Protein AF-A0A0U3R020-F1 (afdb_monomer_lite)

Radius of gyration: 16.15 Å; chains: 1; bounding box: 35×27×38 Å

Sequence (99 aa):
MRAETIIYWIVSTLKPFRRNKIPPEKKMRGVELYLRGLGYLQTARILRISHVTVWEAVQKIAETVYKPKLLAVKKQRNFIAVDETVIKINGRKIPLGGY

Secondary structure (DSSP, 8-state):
--HHHHHHHHHHHH---SS-SS-HHHHHHHHHHHHTT--HHHHHHHHTS-HHHHHHHHHHHHHHHHSSGGG--------------EEEETTEEEETT--

Structure (mmCIF, N/CA/C/O backbone):
data_AF-A0A0U3R020-F1
#
_entry.id   AF-A0A0U3R020-F1
#
loop_
_atom_site.group_PDB
_atom_site.id
_atom_site.type_symbol
_atom_site.label_atom_id
_atom_site.label_alt_id
_atom_site.label_comp_id
_atom_site.label_asym_id
_atom_site.label_entity_id
_atom_site.label_seq_id
_atom_site.pdbx_PDB_ins_code
_atom_site.Cartn_x
_atom_site.Cartn_y
_atom_site.Cartn_z
_atom_site.occupancy
_atom_site.B_iso_or_equiv
_atom_site.auth_seq_id
_atom_site.auth_comp_id
_atom_site.auth_asym_id
_atom_site.auth_atom_id
_atom_site.pdbx_PDB_model_num
ATOM 1 N N . MET A 1 1 ? -21.064 -4.842 -8.774 1.00 47.28 1 MET A N 1
ATOM 2 C CA . MET A 1 1 ? -20.096 -3.757 -9.061 1.00 47.28 1 MET A CA 1
ATOM 3 C C . MET A 1 1 ? -18.696 -4.346 -9.014 1.00 47.28 1 MET A C 1
ATOM 5 O O . MET A 1 1 ? -18.371 -4.971 -8.013 1.00 47.28 1 MET A O 1
ATOM 9 N N . ARG A 1 2 ? -17.903 -4.249 -10.092 1.00 50.31 2 ARG A N 1
ATOM 10 C CA . ARG A 1 2 ? -16.536 -4.805 -10.115 1.00 50.31 2 ARG A CA 1
ATOM 11 C C . ARG A 1 2 ? -15.667 -3.981 -9.159 1.00 50.31 2 ARG A C 1
ATOM 13 O O . ARG A 1 2 ? -15.700 -2.758 -9.225 1.00 50.31 2 ARG A O 1
ATOM 20 N N . ALA A 1 3 ? -14.909 -4.627 -8.273 1.00 51.81 3 ALA A N 1
ATOM 21 C CA . ALA A 1 3 ? -14.035 -3.954 -7.300 1.00 51.81 3 ALA A CA 1
ATOM 22 C C . ALA A 1 3 ? -13.052 -2.958 -7.956 1.00 51.81 3 ALA A C 1
ATOM 24 O O . ALA A 1 3 ? -12.690 -1.944 -7.358 1.00 51.81 3 ALA A O 1
ATOM 25 N N . GLU A 1 4 ? -12.708 -3.204 -9.223 1.00 57.41 4 GLU A N 1
ATOM 26 C CA . GLU A 1 4 ? -11.939 -2.313 -10.097 1.00 57.41 4 GLU A CA 1
ATOM 27 C C . GLU A 1 4 ? -12.540 -0.898 -10.173 1.00 57.41 4 GLU A C 1
ATOM 29 O O . GLU A 1 4 ? -11.807 0.087 -10.134 1.00 57.41 4 GLU A O 1
ATOM 34 N N . THR A 1 5 ? -13.871 -0.770 -10.194 1.00 63.81 5 THR A N 1
ATOM 35 C CA . THR A 1 5 ? -14.565 0.521 -10.307 1.00 63.81 5 THR A CA 1
ATOM 36 C C . THR A 1 5 ? -14.465 1.349 -9.023 1.00 63.81 5 THR A C 1
ATOM 38 O O . THR A 1 5 ? -14.341 2.568 -9.096 1.00 63.81 5 THR A O 1
ATOM 41 N N . ILE A 1 6 ? -14.474 0.701 -7.851 1.00 66.19 6 ILE A N 1
ATOM 42 C CA . ILE A 1 6 ? -14.427 1.377 -6.542 1.00 66.19 6 ILE A CA 1
ATOM 43 C C . ILE A 1 6 ? -13.018 1.903 -6.263 1.00 66.19 6 ILE A C 1
ATOM 45 O O . ILE A 1 6 ? -12.858 3.064 -5.892 1.00 66.19 6 ILE A O 1
ATOM 49 N N . ILE A 1 7 ? -11.990 1.075 -6.484 1.00 64.25 7 ILE A N 1
ATOM 50 C CA . ILE A 1 7 ? -10.592 1.489 -6.296 1.00 64.25 7 ILE A CA 1
ATOM 51 C C . ILE A 1 7 ? -10.249 2.616 -7.273 1.00 64.25 7 ILE A C 1
ATOM 53 O O . ILE A 1 7 ? -9.676 3.623 -6.861 1.00 64.25 7 ILE A O 1
ATOM 57 N N . TYR A 1 8 ? -10.653 2.493 -8.540 1.00 67.75 8 TYR A N 1
ATOM 58 C CA . 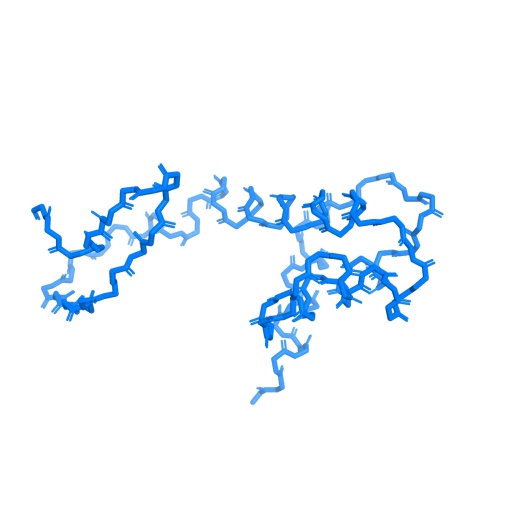TYR A 1 8 ? -10.447 3.545 -9.533 1.00 67.75 8 TYR A CA 1
ATOM 59 C C . TYR A 1 8 ? -11.081 4.874 -9.102 1.00 67.75 8 TYR A C 1
ATOM 61 O O . TYR A 1 8 ? -10.407 5.905 -9.118 1.00 67.75 8 TYR A O 1
ATOM 69 N N . TRP A 1 9 ? -12.334 4.847 -8.633 1.00 67.81 9 TRP A N 1
ATOM 70 C CA . TRP A 1 9 ? -13.021 6.033 -8.117 1.00 67.81 9 TRP A CA 1
ATOM 71 C C . TRP A 1 9 ? -12.263 6.673 -6.952 1.00 67.81 9 TRP A C 1
ATOM 73 O O . TRP A 1 9 ? -11.895 7.842 -7.039 1.00 67.81 9 TRP A O 1
ATOM 83 N N . ILE A 1 10 ? -11.936 5.900 -5.911 1.00 68.06 10 ILE A N 1
ATOM 84 C CA . ILE A 1 10 ? -11.202 6.375 -4.726 1.00 68.06 10 ILE A CA 1
ATOM 85 C C . ILE A 1 10 ? -9.895 7.059 -5.134 1.00 68.06 10 ILE A C 1
ATOM 87 O O . ILE A 1 10 ? -9.587 8.155 -4.668 1.00 68.06 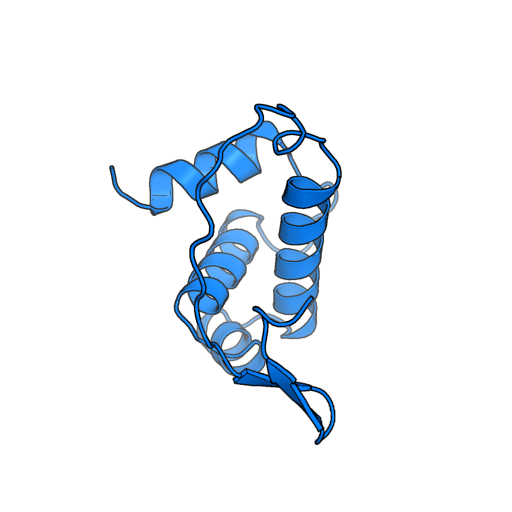10 ILE A O 1
ATOM 91 N N . VAL A 1 11 ? -9.132 6.455 -6.044 1.00 67.12 11 VAL A N 1
ATOM 92 C CA . VAL A 1 11 ? -7.846 7.013 -6.467 1.00 67.12 11 VAL A CA 1
ATOM 93 C C . VAL A 1 11 ? -8.018 8.241 -7.361 1.00 67.12 11 VAL A C 1
ATOM 95 O O . VAL A 1 11 ? -7.261 9.203 -7.215 1.00 67.12 11 VAL A O 1
ATOM 98 N N . SER A 1 12 ? -9.015 8.252 -8.249 1.00 68.31 12 SER A N 1
ATOM 99 C CA . SER A 1 12 ? -9.313 9.408 -9.105 1.00 68.31 12 SER A CA 1
ATOM 100 C C . SER A 1 12 ? -9.781 10.629 -8.306 1.00 68.31 12 SER A C 1
ATOM 102 O O . SER A 1 12 ? -9.366 11.750 -8.603 1.00 68.31 12 SER A O 1
ATOM 104 N N . THR A 1 13 ? -10.574 10.409 -7.253 1.00 69.00 13 THR A N 1
ATOM 105 C CA . THR A 1 13 ? -11.118 11.464 -6.395 1.00 69.00 13 THR A CA 1
ATOM 106 C C . THR A 1 13 ? -10.056 11.989 -5.440 1.00 69.00 13 THR A C 1
ATOM 108 O O . THR A 1 13 ? -9.908 13.197 -5.276 1.00 69.00 13 THR A O 1
ATOM 111 N N . LEU A 1 14 ? -9.282 11.093 -4.825 1.00 67.19 14 LEU A N 1
ATOM 112 C CA . LEU A 1 14 ? -8.327 11.471 -3.786 1.00 67.19 14 LEU A CA 1
ATOM 113 C C . LEU A 1 14 ? -6.958 11.898 -4.339 1.00 67.19 14 LEU A C 1
ATOM 115 O O . LEU A 1 14 ? -6.151 12.455 -3.596 1.00 67.19 14 LEU A O 1
ATOM 119 N N . LYS A 1 15 ? -6.685 11.637 -5.627 1.00 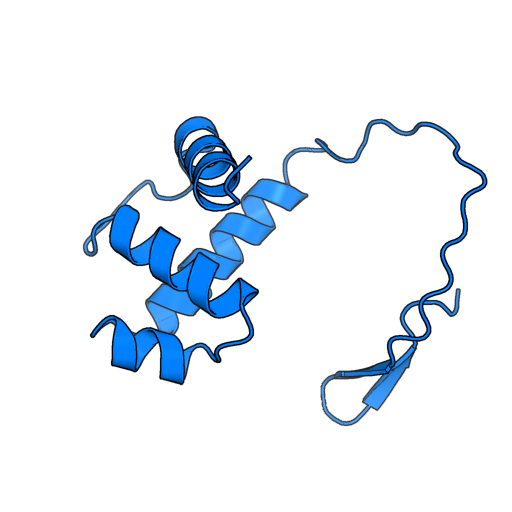70.88 15 LYS A N 1
ATOM 120 C CA . LYS A 1 15 ? -5.418 11.933 -6.328 1.00 70.88 15 LYS A CA 1
ATOM 121 C C . LYS A 1 15 ? -4.174 11.727 -5.437 1.00 70.88 15 LYS A C 1
ATOM 123 O O . LYS A 1 15 ? -3.347 12.635 -5.300 1.00 70.88 15 LYS A O 1
ATOM 128 N N . PRO A 1 16 ? -3.991 10.531 -4.845 1.00 68.25 16 PRO A N 1
ATOM 129 C CA . PRO A 1 16 ? -2.957 10.274 -3.837 1.00 68.25 16 PRO A CA 1
ATOM 130 C C . PRO A 1 16 ? -1.528 10.338 -4.406 1.00 68.25 16 PRO A C 1
ATOM 132 O O . PRO A 1 16 ? -0.543 10.409 -3.669 1.00 68.25 16 PRO A O 1
ATOM 135 N N . PHE A 1 17 ? -1.384 10.327 -5.733 1.00 76.56 17 PHE A N 1
ATOM 136 C CA . PHE A 1 17 ? -0.099 10.293 -6.419 1.00 76.56 17 PHE A CA 1
ATOM 137 C C . PHE A 1 17 ? 0.175 11.610 -7.157 1.00 76.56 17 PHE A C 1
ATOM 139 O O . PHE A 1 17 ? -0.191 11.766 -8.316 1.00 76.56 17 PHE A O 1
ATOM 146 N N . ARG A 1 18 ? 0.854 12.557 -6.493 1.00 64.50 18 ARG A N 1
ATOM 147 C CA . ARG A 1 18 ? 1.187 13.878 -7.072 1.00 64.50 18 ARG A CA 1
ATOM 148 C C . ARG A 1 18 ? 2.415 13.896 -7.999 1.00 64.50 18 ARG A C 1
ATOM 150 O O . ARG A 1 18 ? 2.498 14.755 -8.865 1.00 64.50 18 ARG A O 1
ATOM 157 N N . ARG A 1 19 ? 3.379 12.980 -7.825 1.00 61.41 19 ARG A N 1
ATOM 158 C CA . ARG A 1 19 ? 4.603 12.865 -8.651 1.00 61.41 19 ARG A CA 1
ATOM 159 C C . ARG A 1 19 ? 4.864 11.411 -9.013 1.00 61.41 19 ARG A C 1
ATOM 161 O O . ARG A 1 19 ? 5.009 10.572 -8.121 1.00 61.41 19 ARG A O 1
ATOM 168 N N . ASN A 1 20 ? 4.952 11.119 -10.309 1.00 65.12 20 ASN A N 1
ATOM 169 C CA . ASN A 1 20 ? 4.984 9.749 -10.805 1.00 65.12 20 ASN A CA 1
ATOM 170 C C . ASN A 1 20 ? 6.073 9.537 -11.864 1.00 65.12 20 ASN A C 1
ATOM 172 O O . ASN A 1 20 ? 5.862 9.814 -13.035 1.00 65.12 20 ASN A O 1
ATOM 176 N N . LYS A 1 21 ? 7.206 8.944 -11.455 1.00 75.25 21 LYS A N 1
ATOM 177 C CA . LYS A 1 21 ? 8.136 8.252 -12.374 1.00 75.25 21 LYS A CA 1
ATOM 178 C C . LYS A 1 21 ? 7.511 6.972 -12.957 1.00 75.25 21 LYS A C 1
ATOM 180 O O . LYS A 1 21 ? 7.927 6.490 -14.000 1.00 75.25 21 LYS A O 1
ATOM 185 N N . ILE A 1 22 ? 6.523 6.410 -12.256 1.00 81.19 22 ILE A N 1
ATOM 186 C CA . ILE A 1 22 ? 5.790 5.193 -12.626 1.00 81.19 22 ILE A CA 1
ATOM 187 C C . ILE A 1 22 ? 4.312 5.556 -12.796 1.00 81.19 22 ILE A C 1
ATOM 189 O O . ILE A 1 22 ? 3.786 6.215 -11.890 1.00 81.19 22 ILE A O 1
ATOM 193 N N . PRO A 1 23 ? 3.647 5.108 -13.881 1.00 85.19 23 PRO A N 1
ATOM 194 C CA . PRO A 1 23 ? 2.252 5.436 -14.152 1.00 85.19 23 PRO A CA 1
ATOM 195 C C . PRO A 1 23 ? 1.321 5.105 -12.971 1.00 85.19 23 PRO A C 1
ATOM 197 O O . PRO A 1 23 ? 1.501 4.062 -12.325 1.00 85.19 23 PRO A O 1
ATOM 200 N N . PRO A 1 24 ? 0.347 5.976 -12.651 1.00 82.06 24 PRO A N 1
ATOM 201 C CA . PRO A 1 24 ? -0.570 5.770 -11.532 1.00 82.06 24 PRO A CA 1
ATOM 202 C C . PRO A 1 24 ? -1.378 4.473 -11.656 1.00 82.06 24 PRO A C 1
ATOM 204 O O . PRO A 1 24 ? -1.588 3.813 -10.644 1.00 82.06 24 PRO A O 1
ATOM 207 N N . GLU A 1 25 ? -1.738 4.041 -12.864 1.00 83.00 25 GLU A N 1
ATOM 208 C CA . GLU A 1 25 ? -2.449 2.782 -13.137 1.00 83.00 25 GLU A CA 1
ATOM 209 C C . GLU A 1 25 ? -1.637 1.586 -12.636 1.00 83.00 25 GLU A C 1
ATOM 211 O O . GLU A 1 25 ? -2.149 0.673 -11.987 1.00 83.00 25 GLU A O 1
ATOM 216 N N . LYS A 1 26 ? -0.323 1.629 -12.869 1.00 87.00 26 LYS A N 1
ATOM 217 C CA . LYS A 1 26 ? 0.606 0.585 -12.442 1.00 87.00 26 LYS A CA 1
ATOM 218 C C . LYS A 1 26 ? 0.745 0.546 -10.919 1.00 87.00 26 LYS A C 1
ATOM 220 O O . LYS A 1 26 ? 0.852 -0.531 -10.337 1.00 87.00 26 LYS A O 1
ATOM 225 N N . LYS A 1 27 ? 0.690 1.710 -10.259 1.00 86.88 27 LYS A N 1
ATOM 226 C CA . LYS A 1 27 ? 0.641 1.807 -8.791 1.00 86.88 27 LYS A CA 1
ATOM 227 C C . LYS A 1 27 ? -0.674 1.258 -8.238 1.00 86.88 27 LYS A C 1
ATOM 229 O O . LYS A 1 27 ? -0.639 0.491 -7.282 1.00 86.88 27 LYS A O 1
ATOM 234 N N . MET A 1 28 ? -1.806 1.586 -8.865 1.00 85.81 28 MET A N 1
ATOM 235 C CA . MET A 1 28 ? -3.119 1.061 -8.476 1.00 85.81 28 MET A CA 1
ATOM 236 C C . MET A 1 28 ? -3.177 -0.457 -8.603 1.00 85.81 28 MET A C 1
ATOM 238 O O . MET A 1 28 ? -3.607 -1.124 -7.668 1.00 85.81 28 MET A O 1
ATOM 242 N N . ARG A 1 29 ? -2.666 -1.016 -9.707 1.00 88.31 29 ARG A N 1
ATOM 243 C CA . ARG A 1 29 ? -2.581 -2.470 -9.874 1.00 88.31 29 ARG A CA 1
ATOM 244 C C . ARG A 1 29 ? -1.716 -3.115 -8.792 1.00 88.31 29 ARG A C 1
ATOM 246 O O . ARG A 1 29 ? -2.026 -4.208 -8.337 1.00 88.31 29 ARG A O 1
ATOM 253 N N . GLY A 1 30 ? -0.661 -2.431 -8.347 1.00 89.94 30 GLY A N 1
ATOM 254 C CA . GLY A 1 30 ? 0.156 -2.881 -7.220 1.00 89.94 30 GLY A CA 1
ATOM 255 C C . GLY A 1 30 ? -0.630 -2.959 -5.910 1.00 89.94 30 GLY A C 1
ATOM 256 O O . GLY A 1 30 ? -0.551 -3.958 -5.200 1.00 89.94 30 GLY A O 1
ATOM 257 N N . VAL A 1 31 ? -1.433 -1.936 -5.617 1.00 88.44 31 VAL A N 1
ATOM 258 C CA . VAL A 1 31 ? -2.312 -1.917 -4.437 1.00 88.44 31 VAL A CA 1
ATOM 259 C C . VAL A 1 31 ? -3.377 -3.005 -4.532 1.00 88.44 31 VAL A C 1
ATOM 261 O O . VAL A 1 31 ? -3.608 -3.724 -3.568 1.00 88.44 31 VAL A O 1
ATOM 264 N N . GLU A 1 32 ? -3.993 -3.172 -5.697 1.00 89.06 32 GLU A N 1
ATOM 265 C CA . GLU A 1 32 ? -5.004 -4.201 -5.924 1.00 89.06 32 GLU A CA 1
ATOM 266 C C . GLU A 1 32 ? -4.449 -5.613 -5.695 1.00 89.06 32 GLU A C 1
ATOM 268 O O . GLU A 1 32 ? -5.061 -6.410 -4.988 1.00 89.06 32 GLU A O 1
ATOM 273 N N . LEU A 1 33 ? -3.278 -5.924 -6.258 1.00 89.94 33 LEU A N 1
ATOM 274 C CA . LEU A 1 33 ? -2.625 -7.220 -6.066 1.00 89.94 33 LEU A CA 1
ATOM 275 C C . LEU A 1 33 ? -2.275 -7.459 -4.591 1.00 89.94 33 LEU A C 1
ATOM 277 O O . LEU A 1 33 ? -2.486 -8.563 -4.093 1.00 89.94 33 LEU A O 1
ATOM 281 N N . TYR A 1 34 ? -1.820 -6.422 -3.882 1.00 90.19 34 TYR A N 1
ATOM 282 C CA . TYR A 1 34 ? -1.594 -6.495 -2.438 1.00 90.19 34 TYR A CA 1
ATOM 283 C C . TYR A 1 34 ? -2.881 -6.807 -1.660 1.00 90.19 34 TYR A C 1
ATOM 285 O O . TYR A 1 34 ? -2.892 -7.712 -0.831 1.00 90.19 34 TYR A O 1
ATOM 293 N N . LEU A 1 35 ? -3.989 -6.126 -1.970 1.00 85.69 35 LEU A N 1
ATOM 294 C CA . LEU A 1 35 ? -5.290 -6.379 -1.337 1.00 85.69 35 LEU A CA 1
ATOM 295 C C . LEU A 1 35 ? -5.848 -7.775 -1.651 1.00 85.69 35 LEU A C 1
ATOM 297 O O . LEU A 1 35 ? -6.590 -8.329 -0.848 1.00 85.69 35 LEU A O 1
ATOM 301 N N . ARG A 1 36 ? -5.467 -8.368 -2.788 1.00 88.06 36 ARG A N 1
ATOM 302 C CA . ARG A 1 36 ? -5.769 -9.767 -3.137 1.00 88.06 36 ARG A CA 1
ATOM 303 C C . ARG A 1 36 ? -4.874 -10.787 -2.410 1.00 88.06 36 ARG A C 1
ATOM 305 O O . ARG A 1 36 ? -4.995 -11.979 -2.674 1.00 88.06 36 ARG A O 1
ATOM 312 N N . GLY A 1 37 ? -3.985 -10.340 -1.521 1.00 88.25 37 GLY A N 1
ATOM 313 C CA . GLY A 1 37 ? -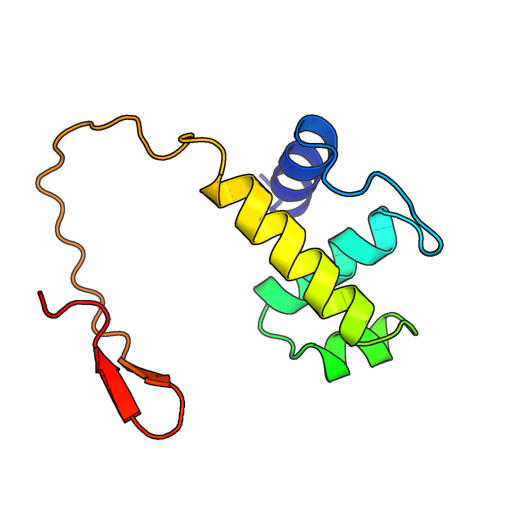3.150 -11.194 -0.671 1.00 88.25 37 GLY A CA 1
ATOM 314 C C . GLY A 1 37 ? -1.722 -11.424 -1.173 1.00 88.25 37 GLY A C 1
ATOM 315 O O . GLY A 1 37 ? -0.986 -12.193 -0.559 1.00 88.25 37 GLY A O 1
ATOM 316 N N . LEU A 1 38 ? -1.294 -10.775 -2.263 1.00 91.62 38 LEU A N 1
ATOM 317 C CA . LEU A 1 38 ? 0.088 -10.895 -2.742 1.00 91.62 38 LEU A CA 1
ATOM 318 C C . LEU A 1 38 ? 1.045 -10.031 -1.916 1.00 91.62 38 LEU A C 1
ATOM 320 O O . LEU A 1 38 ? 0.774 -8.871 -1.605 1.00 91.62 38 LEU A O 1
ATOM 324 N N . GLY A 1 39 ? 2.231 -10.569 -1.628 1.00 89.06 39 GLY A N 1
ATOM 325 C CA . GLY A 1 39 ? 3.282 -9.812 -0.947 1.00 89.06 39 GLY A CA 1
ATOM 326 C C . GLY A 1 39 ? 3.877 -8.706 -1.829 1.00 89.06 39 GLY A C 1
ATOM 327 O O . GLY A 1 39 ? 3.895 -8.809 -3.056 1.00 89.06 39 GLY A O 1
ATOM 328 N N . TYR A 1 40 ? 4.461 -7.667 -1.217 1.00 91.69 40 TYR A N 1
ATOM 329 C CA . TYR A 1 40 ? 5.060 -6.536 -1.948 1.00 91.69 40 TYR A CA 1
ATOM 330 C C . TYR A 1 40 ? 6.094 -6.969 -2.996 1.00 91.69 40 TYR A C 1
ATOM 332 O O . TYR A 1 40 ? 6.094 -6.457 -4.113 1.00 91.69 40 TYR A O 1
ATOM 340 N N . LEU A 1 41 ? 6.950 -7.940 -2.656 1.00 90.38 41 LEU A N 1
ATOM 341 C CA . LEU A 1 41 ? 7.972 -8.481 -3.559 1.00 90.38 41 LEU A CA 1
ATOM 342 C C . LEU A 1 41 ? 7.364 -9.248 -4.740 1.00 90.38 41 LEU A C 1
ATOM 344 O O . LEU A 1 41 ? 7.840 -9.121 -5.866 1.00 90.38 41 LEU A O 1
ATOM 348 N N . GLN A 1 42 ? 6.309 -10.029 -4.499 1.00 92.31 42 GLN A N 1
ATOM 349 C CA . GLN A 1 42 ? 5.620 -10.788 -5.546 1.00 92.31 42 GLN A CA 1
ATOM 350 C C . GLN A 1 42 ? 4.933 -9.832 -6.523 1.00 92.31 42 GLN A C 1
ATOM 352 O O . GLN A 1 42 ? 5.153 -9.908 -7.731 1.00 92.31 42 GLN A O 1
ATOM 357 N N . THR A 1 43 ? 4.197 -8.859 -5.990 1.00 93.06 43 THR A N 1
ATOM 358 C CA . THR A 1 43 ? 3.553 -7.797 -6.764 1.00 93.06 43 THR A CA 1
ATOM 359 C C . THR A 1 43 ? 4.562 -6.986 -7.580 1.00 93.06 43 THR A C 1
ATOM 361 O O . THR A 1 43 ? 4.340 -6.711 -8.759 1.00 93.06 43 THR A O 1
ATOM 364 N N . ALA A 1 44 ? 5.708 -6.645 -6.990 1.00 91.94 44 ALA A N 1
ATOM 365 C CA . ALA A 1 44 ? 6.790 -5.930 -7.658 1.00 91.94 44 ALA A CA 1
ATOM 366 C C . ALA A 1 44 ? 7.381 -6.707 -8.840 1.00 91.94 44 ALA A C 1
ATOM 368 O O . ALA A 1 44 ? 7.601 -6.124 -9.902 1.00 91.94 44 ALA A O 1
ATOM 369 N N . ARG A 1 45 ? 7.588 -8.022 -8.680 1.00 93.81 45 ARG A N 1
ATOM 370 C CA . ARG A 1 45 ? 8.056 -8.912 -9.755 1.00 93.81 45 ARG A CA 1
ATOM 371 C C . ARG A 1 45 ? 7.053 -8.982 -10.903 1.00 93.81 45 ARG A C 1
ATOM 373 O O . ARG A 1 45 ? 7.452 -8.789 -12.048 1.00 93.81 45 ARG A O 1
ATOM 380 N N . ILE A 1 46 ? 5.768 -9.181 -10.597 1.00 93.88 46 ILE A N 1
ATOM 381 C CA . ILE A 1 46 ? 4.685 -9.229 -11.597 1.00 93.88 46 ILE A CA 1
ATOM 382 C C . ILE A 1 46 ? 4.638 -7.924 -12.397 1.00 93.88 46 ILE A C 1
ATOM 384 O O . ILE A 1 46 ? 4.563 -7.933 -13.622 1.00 93.88 46 ILE A O 1
ATOM 388 N N .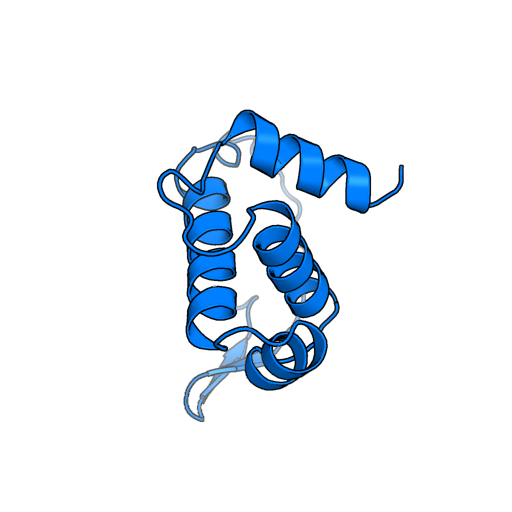 LEU A 1 47 ? 4.720 -6.788 -11.706 1.00 91.88 47 LEU A N 1
ATOM 389 C CA . LEU A 1 47 ? 4.613 -5.475 -12.331 1.00 91.88 47 LEU A CA 1
ATOM 390 C C . LEU A 1 47 ? 5.947 -4.945 -12.869 1.00 91.88 47 LEU A C 1
ATOM 392 O O . LEU A 1 47 ? 5.955 -3.896 -13.508 1.00 91.88 47 LEU A O 1
ATOM 396 N N . ARG A 1 48 ? 7.076 -5.629 -12.655 1.00 92.75 48 ARG A N 1
ATOM 397 C CA . ARG A 1 48 ? 8.422 -5.130 -12.993 1.00 92.75 48 ARG A CA 1
ATOM 398 C C . ARG A 1 48 ? 8.648 -3.698 -12.479 1.00 92.75 48 ARG A C 1
ATOM 400 O O . ARG A 1 48 ? 9.002 -2.796 -13.239 1.00 92.75 48 ARG A O 1
ATOM 407 N N . ILE A 1 49 ? 8.357 -3.471 -11.200 1.00 90.00 49 ILE A N 1
ATOM 408 C CA . ILE A 1 49 ? 8.624 -2.211 -10.483 1.00 90.00 49 ILE A CA 1
ATOM 409 C C . ILE A 1 49 ? 9.348 -2.507 -9.171 1.00 90.00 49 ILE A C 1
ATOM 411 O O . ILE A 1 49 ? 9.452 -3.660 -8.766 1.00 90.00 49 ILE A O 1
ATOM 415 N N . SER A 1 50 ? 9.841 -1.475 -8.485 1.00 90.31 50 SER A N 1
ATOM 416 C CA . SER A 1 50 ? 10.402 -1.661 -7.145 1.00 90.31 50 SER A CA 1
ATOM 417 C C . SER A 1 50 ? 9.309 -2.039 -6.141 1.00 90.31 50 SER A C 1
ATOM 419 O O . SER A 1 50 ? 8.220 -1.461 -6.143 1.00 90.31 50 SER A O 1
ATOM 421 N N . HIS A 1 51 ? 9.618 -2.967 -5.236 1.00 89.69 51 HIS A N 1
ATOM 422 C CA . HIS A 1 51 ? 8.742 -3.328 -4.118 1.00 89.69 51 HIS A CA 1
ATOM 423 C C . HIS A 1 51 ? 8.477 -2.150 -3.180 1.00 89.69 51 HIS A C 1
ATOM 425 O O . HIS A 1 51 ? 7.376 -2.037 -2.648 1.00 89.69 51 HIS A O 1
ATOM 431 N N . VAL A 1 52 ? 9.437 -1.227 -3.061 1.00 90.44 52 VAL A N 1
ATOM 432 C CA . VAL A 1 52 ? 9.268 0.024 -2.314 1.00 90.44 52 VAL A CA 1
ATOM 433 C C . VAL A 1 52 ? 8.160 0.865 -2.938 1.00 90.44 52 VAL A C 1
ATOM 435 O O . VAL A 1 52 ? 7.326 1.402 -2.225 1.00 90.44 52 VAL A O 1
ATOM 438 N N . THR A 1 53 ? 8.066 0.913 -4.270 1.00 88.50 53 THR A N 1
ATOM 439 C CA . THR A 1 53 ? 6.985 1.642 -4.949 1.00 88.50 53 THR A CA 1
ATOM 440 C C . THR A 1 53 ? 5.614 1.035 -4.658 1.00 88.50 53 THR A C 1
ATOM 442 O O . THR A 1 53 ? 4.642 1.774 -4.514 1.00 88.50 53 THR A O 1
ATOM 445 N N . VAL A 1 54 ? 5.520 -0.296 -4.570 1.00 88.50 54 VAL A N 1
ATOM 446 C CA . VAL A 1 54 ? 4.273 -0.976 -4.185 1.00 88.50 54 VAL A CA 1
ATOM 447 C C . VAL A 1 54 ? 3.913 -0.619 -2.744 1.00 88.50 54 VAL A C 1
ATOM 449 O O . VAL A 1 54 ? 2.784 -0.211 -2.486 1.00 88.50 54 VAL A O 1
ATOM 452 N N . TRP A 1 55 ? 4.878 -0.709 -1.827 1.00 91.19 55 TRP A N 1
ATOM 453 C CA . TRP A 1 55 ? 4.686 -0.353 -0.423 1.00 91.19 55 TRP A CA 1
ATOM 454 C C . TRP A 1 55 ? 4.251 1.110 -0.255 1.00 91.19 55 TRP A C 1
ATOM 456 O O . TRP A 1 55 ? 3.227 1.371 0.367 1.00 91.19 55 TRP A O 1
ATOM 466 N N . GLU A 1 56 ? 4.946 2.059 -0.886 1.00 89.75 56 GLU A N 1
ATOM 467 C CA . GLU A 1 56 ? 4.586 3.481 -0.864 1.00 89.75 56 GLU A CA 1
ATOM 468 C C . GLU A 1 56 ? 3.180 3.730 -1.416 1.00 89.75 56 GLU A C 1
ATOM 470 O O . GLU A 1 56 ? 2.456 4.589 -0.913 1.00 89.75 56 GLU A O 1
ATOM 475 N N . ALA A 1 57 ? 2.791 3.010 -2.474 1.00 88.38 57 ALA A N 1
ATOM 476 C CA . ALA A 1 57 ? 1.460 3.134 -3.048 1.00 88.38 57 ALA A CA 1
ATOM 477 C C . ALA A 1 57 ? 0.388 2.657 -2.063 1.00 88.38 57 ALA A C 1
ATOM 479 O O . ALA A 1 57 ? -0.601 3.358 -1.864 1.00 88.38 57 ALA A O 1
ATOM 480 N N . VAL A 1 58 ? 0.615 1.516 -1.407 1.00 87.88 58 VAL A N 1
ATOM 481 C CA . VAL A 1 58 ? -0.282 0.980 -0.375 1.00 87.88 58 VAL A CA 1
ATOM 482 C C . VAL A 1 58 ? -0.382 1.937 0.810 1.00 87.88 58 VAL A C 1
ATOM 484 O O . VAL A 1 58 ? -1.493 2.272 1.213 1.00 87.88 58 VAL A O 1
ATOM 487 N N . GLN A 1 59 ? 0.746 2.443 1.317 1.00 87.31 59 GLN A N 1
ATOM 488 C CA . GLN A 1 59 ? 0.764 3.396 2.431 1.00 87.31 59 GLN A CA 1
ATOM 489 C C . GLN A 1 59 ? 0.028 4.690 2.087 1.00 87.31 59 GLN A C 1
ATOM 491 O O . GLN A 1 59 ? -0.811 5.137 2.859 1.00 87.31 59 GLN A O 1
ATOM 496 N N . LYS A 1 60 ? 0.250 5.258 0.895 1.00 85.69 60 LYS A N 1
ATOM 497 C CA . LYS A 1 60 ? -0.474 6.460 0.458 1.00 85.69 60 LYS A CA 1
ATOM 498 C C . LYS A 1 60 ? -1.972 6.223 0.376 1.00 85.69 60 LYS A C 1
ATOM 500 O O . LYS A 1 60 ? -2.729 7.088 0.797 1.00 85.69 60 LYS A O 1
ATOM 505 N N . ILE A 1 61 ? -2.415 5.077 -0.136 1.00 82.06 61 ILE A N 1
ATOM 506 C CA . ILE A 1 61 ? -3.844 4.748 -0.154 1.00 82.06 61 ILE A CA 1
ATOM 507 C C . ILE A 1 61 ? -4.383 4.602 1.263 1.00 82.06 61 ILE A C 1
ATOM 509 O O . ILE A 1 61 ? -5.400 5.214 1.566 1.00 82.06 61 ILE A O 1
ATOM 513 N N . ALA A 1 62 ? -3.690 3.875 2.139 1.00 80.69 62 ALA A N 1
ATOM 514 C CA . ALA A 1 62 ? -4.089 3.732 3.532 1.00 80.69 62 ALA A CA 1
ATOM 515 C C . ALA A 1 62 ? -4.202 5.103 4.211 1.00 80.69 62 ALA A C 1
ATOM 517 O O . ALA A 1 62 ? -5.269 5.457 4.700 1.00 80.69 62 ALA A O 1
ATOM 518 N N . GLU A 1 63 ? -3.162 5.934 4.147 1.00 80.00 63 GLU A N 1
ATOM 519 C CA . GLU A 1 63 ? -3.194 7.297 4.676 1.00 80.00 63 GLU A CA 1
ATOM 520 C C . GLU A 1 63 ? -4.342 8.116 4.096 1.00 80.00 63 GLU A C 1
ATOM 522 O O . GLU A 1 63 ? -4.982 8.860 4.825 1.00 80.00 63 GLU A O 1
ATOM 527 N N . THR A 1 64 ? -4.620 7.996 2.801 1.00 74.94 64 THR A N 1
ATOM 528 C CA . THR A 1 64 ? -5.665 8.794 2.154 1.00 74.94 64 THR A CA 1
ATOM 529 C C . THR A 1 64 ? -7.069 8.257 2.430 1.00 74.94 64 THR A C 1
ATOM 531 O O . THR A 1 64 ? -8.028 9.000 2.289 1.00 74.94 64 THR A O 1
ATOM 534 N N . VAL A 1 65 ? -7.216 7.002 2.853 1.00 70.12 65 VAL A N 1
ATOM 535 C CA . VAL A 1 65 ? -8.485 6.445 3.343 1.00 70.12 65 VAL A CA 1
ATOM 536 C C . VAL A 1 65 ? -8.686 6.771 4.828 1.00 70.12 65 VAL A C 1
ATOM 538 O O . VAL A 1 65 ? -9.802 7.083 5.231 1.00 70.12 65 VAL A O 1
ATOM 541 N N . TYR A 1 66 ? -7.617 6.752 5.631 1.00 66.12 66 TYR A N 1
ATOM 542 C CA . TYR A 1 66 ? -7.663 7.002 7.077 1.00 66.12 66 TYR A CA 1
ATOM 543 C C . TYR A 1 66 ? -7.635 8.495 7.463 1.00 66.12 66 TYR A C 1
ATOM 545 O O . TYR A 1 66 ? -8.247 8.868 8.462 1.00 66.12 66 TYR A O 1
ATOM 553 N N . LYS A 1 67 ? -6.934 9.363 6.714 1.00 62.47 67 LYS A N 1
ATOM 554 C CA . LYS A 1 67 ? -6.828 10.813 6.998 1.00 62.47 67 LYS A CA 1
ATOM 555 C C . LYS A 1 67 ? -8.147 11.561 6.854 1.00 62.47 67 LYS A C 1
ATOM 557 O O . LYS A 1 67 ? -8.492 12.311 7.770 1.00 62.47 67 LYS A O 1
ATOM 562 N N . PRO A 1 68 ? -8.896 11.440 5.743 1.00 54.66 68 PRO A N 1
ATOM 563 C CA . PRO A 1 68 ? -10.247 11.937 5.746 1.00 54.66 68 PRO A CA 1
ATOM 564 C C . PRO A 1 68 ? -11.018 11.058 6.721 1.00 54.66 68 PRO A C 1
ATOM 566 O O . PRO A 1 68 ? -11.108 9.844 6.573 1.00 54.66 68 PRO A O 1
ATOM 569 N N . LYS A 1 69 ? -11.609 11.707 7.712 1.00 49.84 69 LYS A N 1
ATOM 570 C CA . LYS A 1 69 ? -12.661 11.207 8.596 1.00 49.84 69 LYS A CA 1
ATOM 571 C C . LYS A 1 69 ? -13.911 10.705 7.823 1.00 49.84 69 LYS A C 1
ATOM 573 O O . LYS A 1 69 ? -15.025 10.879 8.295 1.00 49.84 69 LYS A O 1
ATOM 578 N N . LEU A 1 70 ? -13.771 10.068 6.655 1.00 49.59 70 LEU A N 1
ATOM 579 C CA . LEU A 1 70 ? -14.843 9.392 5.913 1.00 49.59 70 LEU A CA 1
ATOM 580 C C . LEU A 1 70 ? -15.515 8.312 6.775 1.00 49.59 70 LEU A C 1
ATOM 582 O O . LEU A 1 70 ? -16.711 8.077 6.642 1.00 49.59 70 LEU A O 1
ATOM 586 N N . LEU A 1 71 ? -14.771 7.720 7.717 1.00 47.50 71 LEU A N 1
ATOM 587 C CA . LEU A 1 71 ? -15.292 6.802 8.736 1.00 47.50 71 LEU A CA 1
ATOM 588 C C . LEU A 1 71 ? -15.825 7.500 10.000 1.00 47.50 71 LEU A C 1
ATOM 590 O O . LEU A 1 71 ? -16.436 6.848 10.840 1.00 47.50 71 LEU A O 1
ATOM 594 N N . ALA A 1 72 ? -15.634 8.812 10.163 1.00 44.09 72 ALA A N 1
ATOM 595 C CA . ALA A 1 72 ? -16.072 9.538 11.357 1.00 44.09 72 ALA A CA 1
ATOM 596 C C . ALA A 1 72 ? -17.505 10.075 11.253 1.00 44.09 72 ALA A C 1
ATOM 598 O O . ALA A 1 72 ? -17.855 11.044 11.930 1.00 44.09 72 ALA A O 1
ATOM 599 N N . VAL A 1 73 ? -18.366 9.422 10.471 1.00 44.75 73 VAL A N 1
ATOM 600 C CA . VAL A 1 73 ? -19.799 9.480 10.763 1.00 44.75 73 VAL A CA 1
ATOM 601 C C . VAL A 1 73 ? -19.999 8.607 11.996 1.00 44.75 73 VAL A C 1
ATOM 603 O O . VAL A 1 73 ? -20.214 7.401 11.908 1.00 44.75 73 VAL A O 1
ATOM 606 N N . LYS A 1 74 ? -19.849 9.232 13.165 1.00 47.00 74 LYS A N 1
ATOM 607 C CA . LYS A 1 74 ? -20.014 8.645 14.496 1.00 47.00 74 LYS A CA 1
ATOM 608 C C . LYS A 1 74 ? -21.492 8.282 14.707 1.00 47.00 74 LYS A C 1
ATOM 610 O O . LYS A 1 74 ? -22.192 8.922 15.479 1.00 47.00 74 LYS A O 1
ATOM 615 N N . LYS A 1 75 ? -22.008 7.296 13.969 1.00 47.47 75 LYS A N 1
ATOM 616 C CA . LYS A 1 75 ? -23.336 6.730 14.208 1.00 47.47 75 LYS A CA 1
ATOM 617 C C . LYS A 1 75 ? -23.145 5.589 15.198 1.00 47.47 75 LYS A C 1
ATOM 619 O O . LYS A 1 75 ? -22.501 4.598 14.868 1.00 47.47 75 LYS A O 1
ATOM 624 N N . GLN A 1 76 ? -23.655 5.762 16.413 1.00 46.38 76 GLN A N 1
ATOM 625 C CA . GLN A 1 76 ? -23.640 4.738 17.452 1.00 46.38 76 GLN A CA 1
ATOM 626 C C . GLN A 1 76 ? -24.361 3.497 16.901 1.00 46.38 76 GLN A C 1
ATOM 628 O O . GLN A 1 76 ? -25.562 3.530 16.643 1.00 46.38 76 GLN A O 1
ATOM 633 N N . ARG A 1 77 ? -23.609 2.436 16.605 1.00 45.31 77 ARG A N 1
ATOM 634 C CA . ARG A 1 77 ? -24.150 1.146 16.175 1.00 45.31 77 ARG A CA 1
ATOM 635 C C . ARG A 1 77 ? -23.720 0.113 17.206 1.00 45.31 77 ARG A C 1
ATOM 637 O O . ARG A 1 77 ? -22.527 -0.111 17.372 1.00 45.31 77 ARG A O 1
ATOM 644 N N . ASN A 1 78 ? -24.694 -0.527 17.847 1.00 46.66 78 ASN A N 1
ATOM 645 C CA . ASN A 1 78 ? -24.497 -1.714 18.681 1.00 46.66 78 ASN A CA 1
ATOM 646 C C . ASN A 1 78 ? -24.261 -2.942 17.785 1.00 46.66 78 ASN A C 1
ATOM 648 O O . ASN A 1 78 ? -25.050 -3.878 17.787 1.00 46.66 78 ASN A O 1
ATOM 652 N N . PHE A 1 79 ? -23.225 -2.908 16.950 1.00 44.81 79 PHE A N 1
ATOM 653 C CA . PHE A 1 79 ? -22.805 -4.064 16.165 1.00 44.81 79 PHE A CA 1
ATOM 654 C C . PHE A 1 79 ? -21.357 -4.362 16.524 1.00 44.81 79 PHE A C 1
ATOM 656 O O . PHE A 1 79 ? -20.430 -3.765 15.980 1.00 44.81 79 PHE A O 1
ATOM 663 N N . ILE A 1 80 ? -21.185 -5.259 17.491 1.00 45.56 80 ILE A N 1
ATOM 664 C CA . ILE A 1 80 ? -19.892 -5.850 17.808 1.00 45.56 80 ILE A CA 1
ATOM 665 C C . ILE A 1 80 ? -19.765 -7.070 16.897 1.00 45.56 80 ILE A C 1
ATOM 667 O O . ILE A 1 80 ? -20.328 -8.126 17.172 1.00 45.56 80 ILE A O 1
ATOM 671 N N . ALA A 1 81 ? -19.074 -6.908 15.773 1.00 47.47 81 ALA A N 1
ATOM 672 C CA . ALA A 1 81 ? -18.540 -8.050 15.048 1.00 47.47 81 ALA A CA 1
ATOM 673 C C . ALA A 1 81 ? -17.222 -8.423 15.736 1.00 47.47 81 ALA A C 1
ATOM 675 O O . ALA A 1 81 ? -16.208 -7.760 15.526 1.00 47.47 81 ALA A O 1
ATOM 676 N N . VAL A 1 82 ? -17.262 -9.425 16.616 1.00 48.41 82 VAL A N 1
ATOM 677 C CA . VAL A 1 82 ? -16.046 -10.023 17.179 1.00 48.41 82 VAL A CA 1
ATOM 678 C C . VAL A 1 82 ? -15.505 -10.983 16.130 1.00 48.41 82 VAL A C 1
ATOM 680 O O . VAL A 1 82 ? -15.978 -12.107 16.002 1.00 48.41 82 VAL A O 1
ATOM 683 N N . ASP A 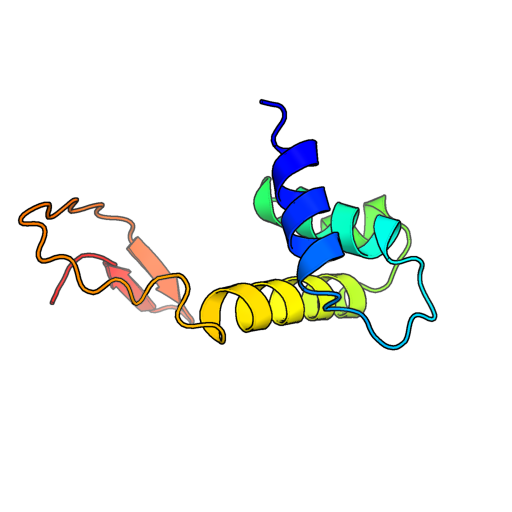1 83 ? -14.555 -10.510 15.333 1.00 50.00 83 ASP A N 1
ATOM 684 C CA . ASP A 1 83 ? -13.737 -11.377 14.497 1.00 50.00 83 ASP A CA 1
ATOM 685 C C . ASP A 1 83 ? -12.451 -11.676 15.274 1.00 50.00 83 ASP A C 1
ATOM 687 O O . ASP A 1 83 ? -11.635 -10.782 15.520 1.00 50.00 83 ASP A O 1
ATOM 691 N N . GLU A 1 84 ? -12.279 -12.922 15.718 1.00 54.47 84 GLU A N 1
ATOM 692 C CA . GLU A 1 84 ? -11.085 -13.388 16.437 1.00 54.47 84 GLU A CA 1
ATOM 693 C C . GLU A 1 84 ? -9.897 -13.565 15.478 1.00 54.47 84 GLU A C 1
ATOM 695 O O . GLU A 1 84 ? -9.194 -14.576 15.477 1.00 54.47 84 GLU A O 1
ATOM 700 N N . THR A 1 85 ? -9.640 -12.573 14.627 1.00 59.88 85 THR A N 1
ATOM 701 C CA . THR A 1 85 ? -8.452 -12.592 13.785 1.00 59.88 85 THR A CA 1
ATOM 702 C C . THR A 1 85 ? -7.235 -12.299 14.663 1.00 59.88 85 THR A C 1
ATOM 704 O O . THR A 1 85 ? -7.003 -11.175 15.118 1.00 59.88 85 THR A O 1
ATOM 707 N N . VAL A 1 86 ? -6.448 -13.345 14.924 1.00 57.94 86 VAL A N 1
ATOM 708 C CA . VAL A 1 86 ? -5.175 -13.261 15.645 1.00 57.94 86 VAL A CA 1
ATOM 709 C C . VAL A 1 86 ? -4.069 -12.927 14.653 1.00 57.94 86 VAL A C 1
ATOM 711 O O . VAL A 1 86 ? -3.603 -13.785 13.902 1.00 57.94 86 VAL A O 1
ATOM 714 N N . ILE A 1 87 ? -3.605 -11.679 14.672 1.00 57.12 87 ILE A N 1
ATOM 715 C CA . ILE A 1 87 ? -2.480 -11.255 13.836 1.00 57.12 87 ILE A CA 1
ATOM 716 C C . ILE A 1 87 ? -1.185 -11.422 14.623 1.00 57.12 87 ILE A C 1
ATOM 718 O O . ILE A 1 87 ? -1.055 -10.966 15.761 1.00 57.12 87 ILE A O 1
ATOM 722 N N . LYS A 1 88 ? -0.190 -12.066 14.006 1.00 58.12 88 LYS A N 1
ATOM 723 C CA . LYS A 1 88 ? 1.166 -12.117 14.553 1.00 58.12 88 LYS A CA 1
ATOM 724 C C . LYS A 1 88 ? 1.947 -10.886 14.096 1.00 58.12 88 LYS A C 1
ATOM 726 O O . LYS A 1 88 ? 2.372 -10.816 12.948 1.00 58.12 88 LYS A O 1
ATOM 731 N N . ILE A 1 89 ? 2.166 -9.940 15.004 1.00 66.00 89 ILE A N 1
ATOM 732 C CA . ILE A 1 89 ? 2.970 -8.734 14.771 1.00 66.00 89 ILE A CA 1
ATOM 733 C C . ILE A 1 89 ? 4.281 -8.879 15.547 1.00 66.00 89 ILE A C 1
ATOM 735 O O . ILE A 1 89 ? 4.266 -9.057 16.763 1.00 66.00 89 ILE A O 1
ATOM 739 N N . ASN A 1 90 ? 5.426 -8.833 14.857 1.00 61.56 90 ASN A N 1
ATOM 740 C CA . ASN A 1 90 ? 6.765 -8.903 15.471 1.00 61.56 90 ASN A CA 1
ATOM 741 C C . ASN A 1 90 ? 6.934 -10.058 16.477 1.00 61.56 90 ASN A C 1
ATOM 743 O O . ASN A 1 90 ? 7.471 -9.888 17.568 1.00 61.56 90 ASN A O 1
ATOM 747 N N . GLY A 1 91 ? 6.420 -11.242 16.138 1.00 61.91 91 GLY A N 1
ATOM 748 C CA . GLY A 1 91 ? 6.503 -12.416 17.010 1.00 61.91 91 GLY A CA 1
ATOM 749 C C . GLY A 1 91 ? 5.377 -12.541 18.041 1.00 61.91 91 GLY A C 1
ATOM 750 O O . GLY A 1 91 ? 5.149 -13.646 18.528 1.00 61.91 91 GLY A O 1
ATOM 751 N N . ARG A 1 92 ? 4.629 -11.468 18.322 1.00 59.00 92 ARG A N 1
ATOM 752 C CA . ARG A 1 92 ? 3.541 -11.439 19.309 1.00 59.00 92 ARG A CA 1
ATOM 753 C C . ARG A 1 92 ? 2.194 -11.671 18.633 1.00 59.00 92 ARG A C 1
ATOM 755 O O . ARG A 1 92 ? 1.925 -11.096 17.583 1.00 59.00 92 ARG A O 1
ATOM 762 N N . LYS A 1 93 ? 1.354 -12.523 19.221 1.00 64.94 93 LYS A N 1
ATOM 763 C CA . LYS A 1 93 ? -0.030 -12.740 18.780 1.00 64.94 93 LYS A CA 1
ATOM 764 C C . LYS A 1 93 ? -0.912 -11.660 19.401 1.00 64.94 93 LYS A C 1
ATOM 766 O O . LYS A 1 93 ? -0.909 -11.524 20.620 1.00 64.94 93 LYS A O 1
ATOM 771 N N . ILE A 1 94 ? -1.632 -10.904 18.579 1.00 62.19 94 ILE A N 1
ATOM 772 C CA . ILE A 1 94 ? -2.555 -9.861 19.028 1.00 62.19 94 ILE A CA 1
ATOM 773 C C . ILE A 1 94 ? -3.950 -10.215 18.495 1.00 62.19 94 ILE A C 1
ATOM 775 O O . ILE A 1 94 ? -4.125 -10.257 17.274 1.00 62.19 94 ILE A O 1
ATOM 779 N N . PRO A 1 95 ? -4.923 -10.512 19.373 1.00 52.25 95 PRO A N 1
ATOM 780 C CA . PRO A 1 95 ? -6.314 -10.670 18.972 1.00 52.25 95 PRO A CA 1
ATOM 781 C C . PRO A 1 95 ? -6.917 -9.294 18.669 1.00 52.25 95 PRO A C 1
ATOM 783 O O . PRO A 1 95 ? -6.827 -8.378 19.482 1.00 52.25 95 PRO A O 1
ATOM 786 N N . LEU A 1 96 ? -7.530 -9.138 17.495 1.00 55.53 96 LEU A N 1
ATOM 787 C CA . LEU A 1 96 ? -8.102 -7.856 17.061 1.00 55.53 96 LEU A CA 1
ATOM 788 C C . LEU A 1 96 ? -9.417 -7.463 17.766 1.00 55.53 96 LEU A C 1
ATOM 790 O O . LEU A 1 96 ? -9.879 -6.342 17.576 1.00 55.53 96 LEU A O 1
ATOM 794 N N . GLY A 1 97 ? -9.996 -8.344 18.589 1.00 46.53 97 GLY A N 1
ATOM 795 C CA . GLY A 1 97 ? -11.286 -8.136 19.262 1.00 46.53 97 GLY A CA 1
ATOM 796 C C . GLY A 1 97 ? -11.240 -7.971 20.786 1.00 46.53 97 GLY A C 1
ATOM 797 O O . GLY A 1 97 ? -12.291 -8.006 21.412 1.00 46.53 97 GLY A O 1
ATOM 798 N N . GLY A 1 98 ? -10.061 -7.844 21.403 1.00 43.00 98 GLY A N 1
ATOM 799 C CA . GLY A 1 98 ? -9.923 -7.803 22.865 1.00 43.00 98 GLY A CA 1
ATOM 800 C C . GLY A 1 98 ? -9.596 -6.417 23.415 1.00 43.00 98 GLY A C 1
ATOM 801 O O . GLY A 1 98 ? -8.438 -6.193 23.760 1.00 43.00 98 GLY A O 1
ATOM 802 N N . TYR A 1 99 ? -10.592 -5.529 23.503 1.00 41.38 99 TYR A N 1
ATOM 803 C CA . TYR A 1 99 ? -10.599 -4.346 24.379 1.00 41.38 99 TYR A CA 1
ATOM 804 C C . TYR A 1 99 ? -12.021 -4.016 24.828 1.00 41.38 99 TYR A C 1
ATOM 806 O O . TYR A 1 99 ? -12.909 -3.959 23.948 1.00 41.38 99 TYR A O 1
#

pLDDT: mean 70.76, std 16.96, range [41.38, 93.88]

Foldseek 3Di:
DPVVVVLVVLCVVLVLPPDDPDDVVLLSQLLVVVVVPDQLVRSCVVSVHDSVSSVVSNVSSVCSVPVPVPVVPPDDDPDQPQDQDFDQDPNDTDGPRDD